Protein 1VK9 (pdb70)

Sequence (142 aa):
GSDKIHHHHHHVEKNLLRSALKIFEKKDLSLLAYSGRSIFESKDSGLKPVVELFKRFDNLEGSLVIDKVGKAAASFLLKKPDHIHAKVISKPALKLNEYGQSFSYDEKIPFVLGKDGKSCPFEKLVLEDDPEEIIRIVLSKF

InterPro domains:
  IPR015067 Protein of unknown function DUF1893, TM1506-like [PF08973] (9-133)
  IPR016193 Cytidine deaminase-like [SSF53927] (2-135)
  IPR037081 Hypothetical protein TM1506 [G3DSA:3.40.140.30] (1-139)

Organism: Thermotoga maritima (strain ATCC 43589 / DSM 3109 / JCM 10099 / NBRC 100826 / MSB8) (NCBI:txid243274)

Foldseek 3Di:
DDPVDDDDQADDDPVQVVVVVVVCVVVVWAKWKGQPHTDATHRDDDCPRLVVVLVPDQAADSIEMEHCEALLSLLSNLNAHSEYEHQEYEPNSVVLVVSSHHYYYNYYHPGDAPPVNPHPPLNVVVVPHHSVVSPVVVVVVD

Nearest PDB structures (foldseek):
  1vk9-assembly1_A  TM=1.005E+00  e=3.825E-27  Thermotoga maritima
  6wn8-assembly1_D  TM=4.631E-01  e=2.884E-01  Klebsiella pneumoniae subsp. pneumoniae
  1i5e-assembly1_B  TM=5.753E-01  e=6.080E-01  [Bacillus] caldolyticus
  1wd5-assembly1_A  TM=4.018E-01  e=1.867E-01  Thermus thermophilus

B-factor: mean 35.52, std 10.71, range [10.96, 105.87]

CATH classification: 3.40.140.30

Structure (mmCIF, N/CA/C/O backbone):
data_1VK9
#
_entry.id   1VK9
#
_cell.length_a   132.891
_cell.length_b   132.891
_cell.length_c   66.379
_cell.angle_alpha   90.00
_cell.angle_beta   90.00
_cell.angle_gamma   120.00
#
_symmetry.space_group_name_H-M   'P 62 2 2'
#
loop_
_entity.id
_entity.type
_entity.pdbx_description
1 polymer 'conserved hypothetical protein TM1506'
2 non-polymer 'ZINC ION'
3 non-polymer 'UNKNOWN LIGAND'
4 water water
#
loop_
_atom_site.group_PDB
_atom_site.id
_atom_site.type_symbol
_atom_site.label_atom_id
_atom_site.label_alt_id
_atom_site.label_comp_id
_atom_site.label_asym_id
_atom_site.label_entity_id
_atom_site.label_seq_id
_atom_site.pdbx_PDB_ins_code
_atom_site.Cartn_x
_atom_site.Cartn_y
_atom_site.Cartn_z
_atom_site.occupancy
_atom_site.B_iso_or_equiv
_atom_site.auth_seq_id
_atom_site.auth_comp_id
_atom_site.auth_asym_id
_atom_site.auth_atom_id
_atom_site.pdbx_PDB_model_num
ATOM 1 N N . GLY A 1 2 ? 42.052 60.487 32.373 1.00 23.38 -10 GLY A N 1
ATOM 2 C CA . GLY A 1 2 ? 41.225 59.408 31.750 1.00 23.97 -10 GLY A CA 1
ATOM 3 C C . GLY A 1 2 ? 41.481 59.281 30.262 1.00 22.13 -10 GLY A C 1
ATOM 4 O O . GLY A 1 2 ? 41.547 60.296 29.598 1.00 23.12 -10 GLY A O 1
ATOM 5 N N . SER A 1 3 ? 41.614 58.058 29.739 1.00 20.58 -9 SER A N 1
ATOM 6 C CA . SER A 1 3 ? 41.762 57.820 28.296 1.00 19.24 -9 SER A CA 1
ATOM 7 C C . SER A 1 3 ? 40.469 58.014 27.510 1.00 22.56 -9 SER A C 1
ATOM 8 O O . SER A 1 3 ? 39.424 57.472 27.874 1.00 27.34 -9 SER A O 1
ATOM 11 N N . ASP A 1 4 ? 40.527 58.782 26.426 1.00 23.14 -8 ASP A N 1
ATOM 12 C CA . ASP A 1 4 ? 39.368 58.939 25.549 1.00 21.81 -8 ASP A CA 1
ATOM 13 C C . ASP A 1 4 ? 39.165 57.660 24.725 1.00 24.47 -8 ASP A C 1
ATOM 14 O O . ASP A 1 4 ? 38.195 57.546 23.980 1.00 31.68 -8 ASP A O 1
ATOM 19 N N . LYS A 1 5 ? 40.071 56.698 24.845 1.00 22.29 -7 LYS A N 1
ATOM 20 C CA . LYS A 1 5 ? 39.905 55.430 24.162 1.00 20.05 -7 LYS A CA 1
ATOM 21 C C . LYS A 1 5 ? 39.186 54.419 25.063 1.00 23.86 -7 LYS A C 1
ATOM 22 O O . LYS A 1 5 ? 38.771 53.370 24.597 1.00 30.52 -7 LYS A O 1
ATOM 28 N N . ILE A 1 6 ? 39.013 54.723 26.346 1.00 22.46 -6 ILE A N 1
ATOM 29 C CA . ILE A 1 6 ? 38.411 53.777 27.283 1.00 19.74 -6 ILE A CA 1
ATOM 30 C C . ILE A 1 6 ? 37.003 54.235 27.711 1.00 23.35 -6 ILE A C 1
ATOM 31 O O . ILE A 1 6 ? 36.838 55.254 28.367 1.00 23.85 -6 ILE A O 1
ATOM 36 N N . HIS A 1 7 ? 35.986 53.498 27.297 1.00 27.54 -5 HIS A N 1
ATOM 37 C CA . HIS A 1 7 ? 34.603 53.821 27.613 1.00 31.44 -5 HIS A CA 1
ATOM 38 C C . HIS A 1 7 ? 34.003 52.719 28.477 1.00 31.27 -5 HIS A C 1
ATOM 39 O O . HIS A 1 7 ? 33.938 51.585 28.040 1.00 34.73 -5 HIS A O 1
ATOM 46 N N . HIS A 1 8 ? 33.545 53.029 29.689 1.00 30.56 -4 HIS A N 1
ATOM 47 C CA . HIS A 1 8 ? 32.721 52.077 30.468 1.00 27.30 -4 HIS A CA 1
ATOM 48 C C . HIS A 1 8 ? 31.287 51.955 29.916 1.00 26.83 -4 HIS A C 1
ATOM 49 O O . HIS A 1 8 ? 30.729 52.915 29.456 1.00 27.80 -4 HIS A O 1
ATOM 56 N N . HIS A 1 9 ? 30.708 50.762 29.939 1.00 28.07 -3 HIS A N 1
ATOM 57 C CA . HIS A 1 9 ? 29.327 50.550 29.531 1.00 25.94 -3 HIS A CA 1
ATOM 58 C C . HIS A 1 9 ? 28.580 49.955 30.699 1.00 27.27 -3 HIS A C 1
ATOM 59 O O . HIS A 1 9 ? 28.765 48.810 31.027 1.00 28.11 -3 HIS A O 1
ATOM 66 N N . HIS A 1 10 ? 27.763 50.751 31.358 1.00 31.11 -2 HIS A N 1
ATOM 67 C CA . HIS A 1 10 ? 26.931 50.282 32.464 1.00 31.82 -2 HIS A CA 1
ATOM 68 C C . HIS A 1 10 ? 25.490 50.452 31.981 1.00 33.57 -2 HIS A C 1
ATOM 69 O O . HIS A 1 10 ? 25.007 51.565 31.920 1.00 36.03 -2 HIS A O 1
ATOM 76 N N . HIS A 1 11 ? 24.814 49.390 31.571 1.00 34.40 -1 HIS A N 1
ATOM 77 C CA . HIS A 1 11 ? 23.504 49.585 30.944 1.00 33.89 -1 HIS A CA 1
ATOM 78 C C . HIS A 1 11 ? 22.362 48.888 31.662 1.00 36.98 -1 HIS A C 1
ATOM 79 O O . HIS A 1 11 ? 21.205 49.138 31.360 1.00 40.45 -1 HIS A O 1
ATOM 86 N N . HIS A 1 12 ? 22.686 48.000 32.590 1.00 40.82 0 HIS A N 1
ATOM 87 C CA . HIS A 1 12 ? 21.683 47.314 33.384 1.00 44.25 0 HIS A CA 1
ATOM 88 C C . HIS A 1 12 ? 21.899 47.511 34.899 1.00 44.53 0 HIS A C 1
ATOM 89 O O . HIS A 1 12 ? 23.004 47.743 35.345 1.00 48.62 0 HIS A O 1
ATOM 96 N N . VAL A 1 13 ? 20.827 47.498 35.680 1.00 45.59 1 VAL A N 1
ATOM 97 C CA . VAL A 1 13 ? 20.934 47.522 37.147 1.00 43.48 1 VAL A CA 1
ATOM 98 C C . VAL A 1 13 ? 20.536 46.159 37.736 1.00 42.82 1 VAL A C 1
ATOM 99 O O . VAL A 1 13 ? 19.632 45.504 37.220 1.00 39.96 1 VAL A O 1
ATOM 103 N N . GLU A 1 14 ? 21.220 45.724 38.792 1.00 45.15 2 GLU A N 1
ATOM 104 C CA . GLU A 1 14 ? 20.815 44.493 39.462 1.00 48.91 2 GLU A CA 1
ATOM 105 C C . GLU A 1 14 ? 19.486 44.729 40.228 1.00 49.09 2 GLU A C 1
ATOM 106 O O . GLU A 1 14 ? 19.342 45.704 40.986 1.00 47.53 2 GLU A O 1
ATOM 109 N N . LYS A 1 15 ? 18.512 43.850 39.982 1.00 49.39 3 LYS A N 1
ATOM 110 C CA . LYS A 1 15 ? 17.135 44.044 40.434 1.00 48.63 3 LYS A CA 1
ATOM 111 C C . LYS A 1 15 ? 16.974 44.058 41.962 1.00 47.17 3 LYS A C 1
ATOM 112 O O . LYS A 1 15 ? 16.002 44.598 42.484 1.00 45.75 3 LYS A O 1
ATOM 115 N N . ASN A 1 16 ? 17.934 43.494 42.681 1.00 47.34 4 ASN A N 1
ATOM 116 C CA . ASN A 1 16 ? 17.824 43.453 44.135 1.00 49.25 4 ASN A CA 1
ATOM 117 C C . ASN A 1 16 ? 18.434 44.674 44.822 1.00 46.77 4 ASN A C 1
ATOM 118 O O . ASN A 1 16 ? 18.181 44.909 46.009 1.00 47.84 4 ASN A O 1
ATOM 123 N N . LEU A 1 17 ? 19.228 45.444 44.078 1.00 43.24 5 LEU A N 1
ATOM 124 C 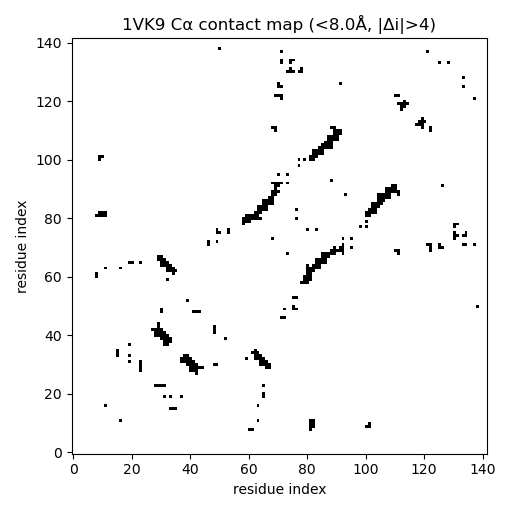CA . LEU A 1 17 ? 19.802 46.688 44.588 1.00 41.75 5 LEU A CA 1
ATOM 125 C C . LEU A 1 17 ? 18.739 47.770 44.510 1.00 41.33 5 LEU A C 1
ATOM 126 O O . LEU A 1 17 ? 18.568 48.575 45.433 1.00 41.36 5 LEU A O 1
ATOM 131 N N . LEU A 1 18 ? 18.017 47.781 43.394 1.00 40.02 6 LEU A N 1
ATOM 132 C CA . LEU A 1 18 ? 16.873 48.659 43.246 1.00 37.38 6 LEU A CA 1
ATOM 133 C C . LEU A 1 18 ? 15.898 48.331 44.352 1.00 36.17 6 LEU A C 1
ATOM 134 O 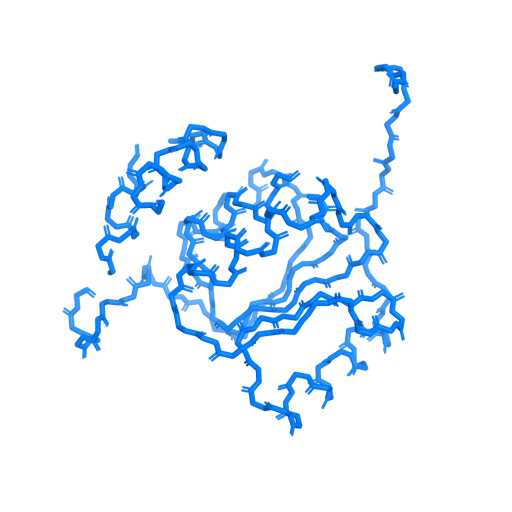O . LEU A 1 18 ? 15.466 49.221 45.062 1.00 35.63 6 LEU A O 1
ATOM 139 N N . ARG A 1 19 ? 15.584 47.047 44.508 1.00 37.12 7 ARG A N 1
ATOM 140 C CA . ARG A 1 19 ? 14.708 46.575 45.582 1.00 38.46 7 ARG A CA 1
ATOM 141 C C . ARG A 1 19 ? 15.142 47.122 46.944 1.00 37.33 7 ARG A C 1
ATOM 142 O O . ARG A 1 19 ? 14.320 47.630 47.689 1.00 38.79 7 ARG A O 1
ATOM 147 N N . SER A 1 20 ? 16.433 47.030 47.246 1.00 35.29 8 SER A N 1
ATOM 148 C CA . SER A 1 20 ? 16.988 47.505 48.510 1.00 34.07 8 SER A CA 1
ATOM 149 C C . SER A 1 20 ? 16.928 49.015 48.667 1.00 32.93 8 SER A C 1
ATOM 150 O O . SER A 1 20 ? 16.653 49.521 49.747 1.00 33.20 8 SER A O 1
ATOM 153 N N . ALA A 1 21 ? 17.219 49.735 47.594 1.00 33.09 9 ALA A N 1
ATOM 154 C CA . ALA A 1 21 ? 17.245 51.190 47.646 1.00 32.76 9 ALA A CA 1
ATOM 155 C C . ALA A 1 21 ? 15.843 51.732 47.848 1.00 33.84 9 ALA A C 1
ATOM 156 O O . ALA A 1 21 ? 15.667 52.744 48.519 1.00 35.42 9 ALA A O 1
ATOM 158 N N . LEU A 1 22 ? 14.855 51.046 47.272 1.00 34.39 10 LEU A N 1
ATOM 159 C CA . LEU A 1 22 ? 13.461 51.470 47.341 1.00 34.31 10 LEU A CA 1
ATOM 160 C C . LEU A 1 22 ? 12.970 51.340 48.778 1.00 35.86 10 LEU A C 1
ATOM 161 O O . LEU A 1 22 ? 12.313 52.242 49.294 1.00 36.52 10 LEU A O 1
ATOM 166 N N . LYS A 1 23 ? 13.307 50.220 49.421 1.00 37.10 11 LYS A N 1
ATOM 167 C CA . LYS A 1 23 ? 13.023 49.997 50.846 1.00 37.67 11 LYS A CA 1
ATOM 168 C C . LYS A 1 23 ? 13.554 51.136 51.730 1.00 36.62 11 LYS A C 1
ATOM 169 O O . LYS A 1 23 ? 12.886 51.523 52.682 1.00 38.12 11 LYS A O 1
ATOM 175 N N . ILE A 1 24 ? 14.735 51.672 51.400 1.00 35.29 12 ILE A N 1
ATOM 176 C CA . ILE A 1 24 ? 15.337 52.804 52.122 1.00 33.60 12 ILE A CA 1
ATOM 177 C C . ILE A 1 24 ? 14.629 54.133 51.791 1.00 34.04 12 ILE A C 1
ATOM 178 O O . ILE A 1 24 ? 14.226 54.872 52.696 1.00 32.98 12 ILE A O 1
ATOM 183 N N . PHE A 1 25 ? 14.480 54.424 50.499 1.00 34.59 13 PHE A N 1
ATOM 184 C CA . PHE A 1 25 ? 13.733 55.584 50.017 1.00 34.96 13 PHE A CA 1
ATOM 185 C C . PHE A 1 25 ? 12.337 55.691 50.647 1.00 37.64 13 PHE A C 1
ATOM 186 O O . PHE A 1 25 ? 11.911 56.778 51.065 1.00 36.86 13 PHE A O 1
ATOM 194 N N . GLU A 1 26 ? 11.630 54.559 50.706 1.00 40.28 14 GLU A N 1
ATOM 195 C CA . GLU A 1 26 ? 10.260 54.527 51.204 1.00 42.34 14 GLU A CA 1
ATOM 196 C C . GLU A 1 26 ? 10.243 54.704 52.734 1.00 41.38 14 GLU A C 1
ATOM 197 O O . GLU A 1 26 ? 9.528 55.564 53.240 1.00 40.92 14 GLU A O 1
ATOM 203 N N . LYS A 1 27 ? 11.068 53.937 53.450 1.00 40.16 15 LYS A N 1
ATOM 204 C CA . LYS A 1 27 ? 11.154 54.004 54.914 1.00 39.81 15 LYS A CA 1
ATOM 205 C C . LYS A 1 27 ? 11.575 55.370 55.491 1.00 38.98 15 LYS A C 1
ATOM 206 O O . LYS A 1 27 ? 11.306 55.649 56.651 1.00 39.32 15 LYS A O 1
ATOM 212 N N . LYS A 1 28 ? 12.216 56.221 54.694 1.00 39.42 16 LYS A N 1
ATOM 213 C CA . LYS A 1 28 ? 12.787 57.480 55.201 1.00 39.40 16 LYS A CA 1
ATOM 214 C C . LYS A 1 28 ? 12.168 58.753 54.595 1.00 39.64 16 LYS A C 1
ATOM 215 O O . LYS A 1 28 ? 12.733 59.844 54.748 1.00 39.32 16 LYS A O 1
ATOM 221 N N . ASP A 1 29 ? 11.018 58.608 53.926 1.00 39.99 17 ASP A N 1
ATOM 222 C CA . ASP A 1 29 ? 10.392 59.678 53.127 1.00 41.44 17 ASP A CA 1
ATOM 223 C C . ASP A 1 29 ? 11.426 60.585 52.419 1.00 40.77 17 ASP A C 1
ATOM 224 O O . ASP A 1 29 ? 11.458 61.796 52.635 1.00 42.29 17 ASP A O 1
ATOM 229 N N . LEU A 1 30 ? 12.279 59.986 51.589 1.00 39.37 18 LEU A N 1
ATOM 230 C CA . LEU A 1 30 ? 13.343 60.722 50.883 1.00 36.68 18 LEU A CA 1
ATOM 231 C C . LEU A 1 30 ? 12.820 61.372 49.619 1.00 36.14 18 LEU A C 1
ATOM 232 O O . LEU A 1 30 ? 11.788 60.965 49.090 1.00 38.26 18 LEU A O 1
ATOM 237 N N . SER A 1 31 ? 13.515 62.384 49.123 1.00 35.17 19 SER A N 1
ATOM 238 C CA . SER A 1 31 ? 13.131 62.950 47.832 1.00 36.30 19 SER A CA 1
ATOM 239 C C . SER A 1 31 ? 14.156 62.657 46.717 1.00 36.93 19 SER A C 1
ATOM 240 O O . SER A 1 31 ? 13.847 62.805 45.520 1.00 37.88 19 SER A O 1
ATOM 243 N N . LEU A 1 32 ? 15.361 62.251 47.142 1.00 35.34 20 LEU A N 1
ATOM 244 C CA . LEU A 1 32 ? 16.477 61.853 46.283 1.00 33.78 20 LEU A CA 1
ATOM 245 C C . LEU A 1 32 ? 17.394 60.879 47.024 1.00 32.67 20 LEU A C 1
ATOM 246 O O . LEU A 1 32 ? 17.656 61.032 48.213 1.00 34.78 20 LEU A O 1
ATOM 251 N N . LEU A 1 33 ? 17.877 59.870 46.318 1.00 31.38 21 LEU A N 1
ATOM 252 C CA . LEU A 1 33 ? 18.796 58.902 46.895 1.00 29.33 21 LEU A CA 1
ATOM 253 C C . LEU A 1 33 ? 19.762 58.422 45.817 1.00 31.81 21 LEU A C 1
ATOM 254 O O . LEU A 1 33 ? 19.329 58.145 44.679 1.00 32.76 21 LEU A O 1
ATOM 259 N N . ALA A 1 34 ? 21.057 58.352 46.148 1.00 30.48 22 ALA A N 1
ATOM 260 C CA . ALA A 1 34 ? 21.998 57.605 45.311 1.00 31.00 22 ALA A CA 1
ATOM 261 C C . ALA A 1 34 ? 22.505 56.398 46.096 1.00 32.21 22 ALA A C 1
ATOM 262 O O . ALA A 1 34 ? 22.873 56.520 47.273 1.00 33.50 22 ALA A O 1
ATOM 264 N N . TYR A 1 35 ? 22.488 55.233 45.448 1.00 32.51 23 TYR A N 1
ATOM 265 C CA . TYR A 1 35 ? 22.725 53.952 46.120 1.00 33.18 23 TYR A CA 1
ATOM 266 C C . TYR A 1 35 ? 23.695 53.026 45.356 1.00 35.85 23 TYR A C 1
ATOM 267 O O . TYR A 1 35 ? 23.575 52.842 44.135 1.00 36.96 23 TYR A O 1
ATOM 276 N N . SER A 1 36 ? 24.654 52.443 46.076 1.00 36.88 24 SER A N 1
ATOM 277 C CA . SER A 1 36 ? 25.657 51.586 45.437 1.00 39.57 24 SER A CA 1
ATOM 278 C C . SER A 1 36 ? 25.731 50.190 46.052 1.00 40.25 24 SER A C 1
ATOM 279 O O . SER A 1 36 ? 26.539 49.366 45.660 1.00 42.49 24 SER A O 1
ATOM 282 N N . GLY A 1 37 ? 24.859 49.917 47.000 1.00 40.79 25 GLY A N 1
ATOM 283 C CA . GLY A 1 37 ? 24.975 48.723 47.802 1.00 40.69 25 GLY A CA 1
ATOM 284 C C . GLY A 1 37 ? 24.849 49.248 49.206 1.00 40.07 25 GLY A C 1
ATOM 285 O O . GLY A 1 37 ? 24.279 48.597 50.078 1.00 40.28 25 GLY A O 1
ATOM 286 N N . ARG A 1 38 ? 25.413 50.436 49.404 1.00 38.47 26 ARG A N 1
ATOM 287 C CA . ARG A 1 38 ? 25.081 51.268 50.540 1.00 36.95 26 ARG A CA 1
ATOM 288 C C . ARG A 1 38 ? 24.574 52.616 50.033 1.00 35.16 26 ARG A C 1
ATOM 289 O O . ARG A 1 38 ? 24.747 52.958 48.860 1.00 34.47 26 ARG A O 1
ATOM 297 N N . SER A 1 39 ? 23.922 53.366 50.913 1.00 34.18 27 SER A N 1
ATOM 298 C CA . SER A 1 39 ? 23.403 54.693 50.582 1.00 32.78 27 SER A CA 1
ATOM 299 C C . SER A 1 39 ? 24.542 55.734 50.527 1.00 32.49 27 SER A C 1
ATOM 300 O O . SER A 1 39 ? 25.280 55.880 51.496 1.00 32.94 27 SER A O 1
ATOM 303 N N . ILE A 1 40 ? 24.702 56.448 49.409 1.00 30.59 28 ILE A N 1
ATOM 304 C CA . ILE A 1 40 ? 25.814 57.416 49.320 1.00 28.62 28 ILE A CA 1
ATOM 305 C C . ILE A 1 40 ? 25.441 58.904 49.325 1.00 28.60 28 ILE A C 1
ATOM 306 O O . ILE A 1 40 ? 26.298 59.767 49.591 1.00 26.58 28 ILE A O 1
ATOM 311 N N . PHE A 1 41 ? 24.169 59.180 49.037 1.00 28.96 29 PHE A N 1
ATOM 312 C CA . PHE A 1 41 ? 23.584 60.515 49.123 1.00 29.63 29 PHE A CA 1
ATOM 313 C C . PHE A 1 41 ? 22.098 60.367 49.448 1.00 30.99 29 PHE A C 1
ATOM 314 O O . PHE A 1 41 ? 21.386 59.593 48.812 1.00 33.21 29 PHE A O 1
ATOM 322 N N . GLU A 1 42 ? 21.636 61.126 50.431 1.00 31.49 30 GLU A N 1
ATOM 323 C CA . GLU A 1 42 ? 20.243 61.116 50.869 1.00 30.72 30 GLU A CA 1
ATOM 324 C C . GLU A 1 42 ? 19.805 62.570 51.013 1.00 31.28 30 GLU A C 1
ATOM 325 O O . GLU A 1 42 ? 20.529 63.377 51.629 1.00 30.93 30 GLU A O 1
ATOM 331 N N . SER A 1 43 ? 18.644 62.917 50.450 1.00 30.58 31 SER A N 1
ATOM 332 C CA . SER A 1 43 ? 18.040 64.227 50.733 1.00 31.78 31 SER A CA 1
ATOM 333 C C . SER A 1 43 ? 16.549 64.147 50.783 1.00 32.55 31 SER A C 1
ATOM 334 O O . SER A 1 43 ? 15.958 63.259 50.164 1.00 31.86 31 SER A O 1
ATOM 337 N N . LYS A 1 44 ? 15.947 65.080 51.526 1.00 34.54 32 LYS A N 1
ATOM 338 C CA . LYS A 1 44 ? 14.492 65.238 51.520 1.00 34.96 32 LYS A CA 1
ATOM 339 C C . LYS A 1 44 ? 13.966 66.655 51.220 1.00 35.29 32 LYS A C 1
ATOM 340 O O . LYS A 1 44 ? 12.780 66.878 51.346 1.00 36.40 32 LYS A O 1
ATOM 346 N N . ASP A 1 45 ? 14.827 67.590 50.802 1.00 37.65 33 ASP A N 1
ATOM 347 C CA . ASP A 1 45 ? 14.382 68.928 50.355 1.00 41.70 33 ASP A CA 1
ATOM 348 C C . ASP A 1 45 ? 13.515 68.873 49.075 1.00 43.58 33 ASP A C 1
ATOM 349 O O . ASP A 1 45 ? 13.361 67.824 48.440 1.00 42.68 33 ASP A O 1
ATOM 354 N N . SER A 1 46 ? 12.972 70.026 48.690 1.00 46.51 34 SER A N 1
ATOM 355 C CA . SER A 1 46 ? 12.112 70.128 47.513 1.00 47.28 34 SER A CA 1
ATOM 356 C C . SER A 1 46 ? 12.808 70.792 46.322 1.00 46.79 34 SER A C 1
ATOM 357 O O . SER A 1 46 ? 13.797 71.505 46.483 1.00 46.76 34 SER A O 1
ATOM 360 N N . GLY A 1 47 ? 12.289 70.528 45.125 1.00 47.89 35 GLY A N 1
ATOM 361 C CA . GLY A 1 47 ? 12.781 71.133 43.894 1.00 47.37 35 GLY A CA 1
ATOM 362 C C . GLY A 1 47 ? 14.126 70.607 43.471 1.00 44.94 35 GLY A C 1
ATOM 363 O O . GLY A 1 47 ? 14.450 69.453 43.730 1.00 45.26 35 GLY A O 1
ATOM 364 N N . LEU A 1 48 ? 14.915 71.454 42.830 1.00 43.06 36 LEU A N 1
ATOM 365 C CA . LEU A 1 48 ? 16.231 71.025 42.354 1.00 41.91 36 LEU A CA 1
ATOM 366 C C . LEU A 1 48 ? 17.413 71.128 43.332 1.00 42.18 36 LEU A C 1
ATOM 367 O O . LEU A 1 48 ? 18.469 70.574 43.041 1.00 42.86 36 LEU A O 1
ATOM 372 N N . LYS A 1 49 ? 17.247 71.820 44.471 1.00 42.07 37 LYS A N 1
ATOM 373 C CA . LYS A 1 49 ? 18.342 72.008 45.436 1.00 40.14 37 LYS A CA 1
ATOM 374 C C . LYS A 1 49 ? 19.158 70.713 45.686 1.00 39.35 37 LYS A C 1
ATOM 375 O O . LYS A 1 49 ? 20.388 70.747 45.593 1.00 38.17 37 LYS A O 1
ATOM 378 N N . PRO A 1 50 ? 18.495 69.585 45.994 1.00 38.03 38 PRO A N 1
ATOM 379 C CA . PRO A 1 50 ? 19.190 68.296 46.183 1.00 36.26 38 PRO A CA 1
ATOM 380 C C . PRO A 1 50 ? 19.944 67.741 44.964 1.00 33.82 38 PRO A C 1
ATOM 381 O O . PRO A 1 50 ? 21.072 67.290 45.102 1.00 31.44 38 PRO A O 1
ATOM 385 N N . VAL A 1 51 ? 19.317 67.752 43.793 1.00 34.39 39 VAL A N 1
ATOM 386 C CA . VAL A 1 51 ? 19.974 67.303 42.568 1.00 32.65 39 VAL A CA 1
ATOM 387 C C . VAL A 1 51 ? 21.258 68.096 42.336 1.00 33.07 39 VAL A C 1
ATOM 388 O O . VAL A 1 51 ? 22.306 67.521 42.010 1.00 35.08 39 VAL A O 1
ATOM 392 N N . VAL A 1 52 ? 21.184 69.409 42.533 1.00 31.17 40 VAL A N 1
ATOM 393 C CA . VAL A 1 52 ? 22.365 70.252 42.480 1.00 30.14 40 VAL A CA 1
ATOM 394 C C . VAL A 1 52 ? 23.362 69.874 43.595 1.00 31.72 40 VAL A C 1
ATOM 395 O O . VAL A 1 52 ? 24.536 69.706 43.305 1.00 33.18 40 VAL A O 1
ATOM 399 N N . GLU A 1 53 ? 22.905 69.723 44.847 1.00 32.46 41 GLU A N 1
ATOM 400 C CA . GLU A 1 53 ? 23.778 69.285 45.937 1.00 32.11 41 GLU A CA 1
ATOM 401 C C . GLU A 1 53 ? 24.470 68.000 45.442 1.00 29.98 41 GLU A C 1
ATOM 402 O O . GLU A 1 53 ? 25.703 67.932 45.411 1.00 31.34 41 GLU A O 1
ATOM 408 N N . LEU A 1 54 ? 23.694 67.015 44.991 1.00 26.46 42 LEU A N 1
ATOM 409 C CA . LEU A 1 54 ? 24.251 65.761 44.486 1.00 27.11 42 LEU A CA 1
ATOM 410 C C . LEU A 1 54 ? 25.292 65.969 43.365 1.00 29.03 42 LEU A C 1
ATOM 411 O O . LEU A 1 54 ? 26.376 65.391 43.394 1.00 30.26 42 LEU A O 1
ATOM 416 N N . PHE A 1 55 ? 24.957 66.800 42.383 1.00 28.87 43 PHE A N 1
ATOM 417 C CA . PHE A 1 55 ? 25.873 67.154 41.307 1.00 28.36 43 PHE A CA 1
ATOM 418 C C . PHE A 1 55 ? 27.188 67.751 41.810 1.00 30.55 43 PHE A C 1
ATOM 419 O O . PHE A 1 55 ? 28.252 67.456 41.291 1.00 32.11 43 PHE A O 1
ATOM 427 N N . LYS A 1 56 ? 27.106 68.607 42.819 1.00 32.04 44 LYS A N 1
ATOM 428 C CA . LYS A 1 56 ? 28.270 69.289 43.348 1.00 30.20 44 LYS A CA 1
ATOM 429 C C . LYS A 1 56 ? 29.152 68.302 44.105 1.00 29.62 44 LYS A C 1
ATOM 430 O O . LYS A 1 56 ? 30.331 68.571 44.298 1.00 28.71 44 LYS A O 1
ATOM 436 N N . ARG A 1 57 ? 28.584 67.167 44.528 1.00 29.48 45 ARG A N 1
ATOM 437 C CA . ARG A 1 57 ? 29.278 66.225 45.416 1.00 28.73 45 ARG A CA 1
ATOM 438 C C . ARG A 1 57 ? 30.089 65.125 44.732 1.00 29.53 45 ARG A C 1
ATOM 439 O O . ARG A 1 57 ? 31.091 64.714 45.302 1.00 29.59 45 ARG A O 1
ATOM 447 N N . PHE A 1 58 ? 29.655 64.630 43.558 1.00 29.18 46 PHE A N 1
ATOM 448 C CA . PHE A 1 58 ? 30.310 63.504 42.871 1.00 29.44 46 PHE A CA 1
ATOM 449 C C . PHE A 1 58 ? 30.502 63.791 41.398 1.00 32.60 46 PHE A C 1
ATOM 450 O O . PHE A 1 58 ? 29.576 64.266 40.716 1.00 36.87 46 PHE A O 1
ATOM 458 N N . ASP A 1 59 ? 31.663 63.414 40.871 1.00 32.50 47 ASP A N 1
ATOM 459 C CA . ASP A 1 59 ? 31.908 63.627 39.460 1.00 30.44 47 ASP A CA 1
ATOM 460 C C . ASP A 1 59 ? 30.998 62.742 38.603 1.00 32.83 47 ASP A C 1
ATOM 461 O O . ASP A 1 59 ? 30.484 63.169 37.541 1.00 36.62 47 ASP A O 1
ATOM 466 N N . ASN A 1 60 ? 30.803 61.506 39.060 1.00 31.41 48 ASN A N 1
ATOM 467 C CA . ASN A 1 60 ? 29.909 60.563 38.374 1.00 28.64 48 ASN A CA 1
ATOM 468 C C . ASN A 1 60 ? 29.361 59.515 39.343 1.00 28.81 48 ASN A C 1
ATOM 469 O O . ASN A 1 60 ? 29.833 59.388 40.475 1.00 28.95 48 ASN A O 1
ATOM 474 N N . LEU A 1 61 ? 28.378 58.758 38.875 1.00 28.30 49 LEU A N 1
ATOM 475 C CA . LEU A 1 61 ? 27.676 57.804 39.699 1.00 25.76 49 LEU A CA 1
ATOM 476 C C . LEU A 1 61 ? 27.642 56.440 39.041 1.00 26.00 49 LEU A C 1
ATOM 477 O O . LEU A 1 61 ? 26.657 55.714 39.191 1.00 29.08 49 LEU A O 1
ATOM 482 N N . GLU A 1 62 ? 28.697 56.083 38.310 1.00 25.38 50 GLU A N 1
ATOM 483 C CA . GLU A 1 62 ? 28.816 54.724 37.759 1.00 28.67 50 GLU A CA 1
ATOM 484 C C . GLU A 1 62 ? 28.882 53.661 38.858 1.00 31.68 50 GLU A C 1
ATOM 485 O O . GLU A 1 62 ? 29.599 53.829 39.851 1.00 30.27 50 GLU A O 1
ATOM 491 N N . GLY A 1 63 ? 28.134 52.568 38.685 1.00 32.39 51 GLY A N 1
ATOM 492 C CA . GLY A 1 63 ? 28.055 51.555 39.721 1.00 32.56 51 GLY A CA 1
ATOM 493 C C . GLY A 1 63 ? 26.947 51.874 40.705 1.00 32.92 51 GLY A C 1
ATOM 494 O O . GLY A 1 63 ? 26.696 51.123 41.639 1.00 33.53 51 GLY A O 1
ATOM 495 N N . SER A 1 64 ? 26.275 52.997 40.499 1.00 32.62 52 SER A N 1
ATOM 496 C CA . SER A 1 64 ? 25.259 53.413 41.438 1.00 33.46 52 SER A CA 1
ATOM 497 C C . SER A 1 64 ? 23.934 53.575 40.749 1.00 32.84 52 SER A C 1
ATOM 498 O O . SER A 1 64 ? 23.876 53.688 39.525 1.00 33.40 52 SER A O 1
ATOM 501 N N . LEU A 1 65 ? 22.862 53.568 41.532 1.00 31.03 53 LEU A N 1
ATOM 502 C CA . LEU A 1 65 ? 21.557 53.935 41.006 1.00 29.51 53 LEU A CA 1
ATOM 503 C C . LEU A 1 65 ? 21.029 55.155 41.740 1.00 30.14 53 LEU A C 1
ATOM 504 O O . LEU A 1 65 ? 21.389 55.389 42.905 1.00 30.19 53 LEU A O 1
ATOM 509 N N . VAL A 1 66 ? 20.191 55.930 41.050 1.00 29.26 54 VAL A N 1
ATOM 510 C CA . VAL A 1 66 ? 19.545 57.097 41.642 1.00 28.01 54 VAL A CA 1
ATOM 511 C C . VAL A 1 66 ? 18.040 56.911 41.676 1.00 30.14 54 VAL A C 1
ATOM 512 O O . VAL A 1 66 ? 17.449 56.519 40.682 1.00 32.67 54 VAL A O 1
ATOM 516 N N . ILE A 1 67 ? 17.428 57.190 42.824 1.00 32.26 55 ILE A N 1
ATOM 517 C CA . ILE A 1 67 ? 15.970 57.292 42.926 1.00 31.01 55 ILE A CA 1
ATOM 518 C C . ILE A 1 67 ? 15.553 58.742 43.140 1.00 32.26 55 ILE A C 1
ATOM 519 O O . ILE A 1 67 ? 16.125 59.453 43.954 1.00 33.58 55 ILE A O 1
ATOM 524 N N . ASP A 1 68 ? 14.546 59.176 42.410 1.00 33.82 56 ASP A N 1
ATOM 525 C CA . ASP A 1 68 ? 14.098 60.550 42.484 1.00 35.38 56 ASP A CA 1
ATOM 526 C C . ASP A 1 68 ? 12.564 60.607 42.453 1.00 36.53 56 ASP A C 1
ATOM 527 O O . ASP A 1 68 ? 11.920 59.858 41.724 1.00 37.54 56 ASP A O 1
ATOM 532 N N . LYS A 1 69 ? 11.993 61.490 43.267 1.00 38.05 57 LYS A N 1
ATOM 533 C CA . LYS A 1 69 ? 10.541 61.632 43.438 1.00 37.02 57 LYS A CA 1
ATOM 534 C C . LYS A 1 69 ? 9.903 62.205 42.146 1.00 37.83 57 LYS A C 1
ATOM 535 O O . LYS A 1 69 ? 8.835 61.768 41.701 1.00 39.86 57 LYS A O 1
ATOM 549 N N . VAL A 1 71 ? 11.087 63.633 38.310 1.00 30.45 59 VAL A N 1
ATOM 550 C CA . VAL A 1 71 ? 12.158 63.850 37.353 1.00 30.0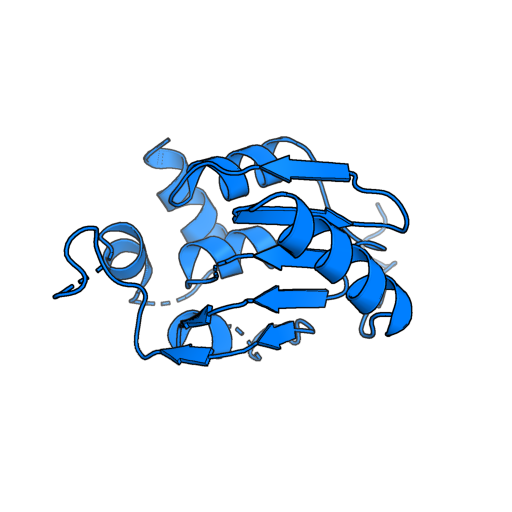8 59 VAL A CA 1
ATOM 551 C C . VAL A 1 71 ? 11.669 64.646 36.146 1.00 31.88 59 VAL A C 1
ATOM 552 O O . VAL A 1 71 ? 10.921 64.133 35.292 1.00 32.99 59 VAL A O 1
ATOM 556 N N . GLY A 1 72 ? 12.075 65.913 36.099 1.00 31.78 60 GLY A N 1
ATOM 557 C CA . GLY A 1 72 ? 11.786 66.763 34.958 1.00 33.66 60 GLY A CA 1
ATOM 558 C C . GLY A 1 72 ? 13.012 66.861 34.073 1.00 34.27 60 GLY A C 1
ATOM 559 O O . GLY A 1 72 ? 14.043 66.252 34.369 1.00 36.00 60 GLY A O 1
ATOM 560 N N . LYS A 1 73 ? 12.916 67.632 32.998 1.00 32.59 61 LYS A N 1
ATOM 561 C CA . LYS A 1 73 ? 14.061 67.843 32.109 1.00 31.86 61 LYS A CA 1
ATOM 562 C C . LYS A 1 73 ? 15.302 68.391 32.836 1.00 32.30 61 LYS A C 1
ATOM 563 O O . LYS A 1 73 ? 16.444 67.967 32.571 1.00 30.02 61 LYS A O 1
ATOM 569 N N . ALA A 1 74 ? 15.075 69.337 33.746 1.00 32.59 62 ALA A N 1
ATOM 570 C CA . ALA A 1 74 ? 16.178 69.908 34.494 1.00 33.65 62 ALA A CA 1
ATOM 571 C C . ALA A 1 74 ? 16.954 68.812 35.243 1.00 36.74 62 ALA A C 1
ATOM 572 O O . ALA A 1 74 ? 18.149 68.674 34.996 1.00 41.25 62 ALA A O 1
ATOM 574 N N . ALA A 1 75 ? 16.283 68.003 36.083 1.00 34.70 63 ALA A N 1
ATOM 575 C CA . ALA A 1 75 ? 16.928 66.899 36.820 1.00 30.62 63 ALA A CA 1
ATOM 576 C C . ALA A 1 75 ? 17.495 65.834 35.896 1.00 31.44 63 ALA A C 1
ATOM 577 O O . ALA A 1 75 ? 18.583 65.297 36.143 1.00 32.46 63 ALA A O 1
ATOM 579 N N . ALA A 1 76 ? 16.762 65.511 34.831 1.00 31.17 64 ALA A N 1
ATOM 580 C CA . ALA A 1 76 ? 17.255 64.537 33.856 1.00 30.02 64 ALA A CA 1
ATOM 581 C C . ALA A 1 76 ? 18.644 64.949 33.337 1.00 31.39 64 ALA A C 1
ATOM 582 O O . ALA A 1 76 ? 19.544 64.119 33.257 1.00 33.30 64 ALA A O 1
ATOM 584 N N . SER A 1 77 ? 18.820 66.234 33.034 1.00 30.78 65 SER A N 1
ATOM 585 C CA . SER A 1 77 ? 20.086 66.740 32.531 1.00 30.50 65 SER A CA 1
ATOM 586 C C . SER A 1 77 ? 21.212 66.521 33.531 1.00 31.57 65 SER A C 1
ATOM 587 O O . SER A 1 77 ? 22.287 66.012 33.179 1.00 32.42 65 SER A O 1
ATOM 590 N N . PHE A 1 78 ? 20.978 66.905 34.781 1.00 31.97 66 PHE A N 1
ATOM 591 C CA . PHE A 1 7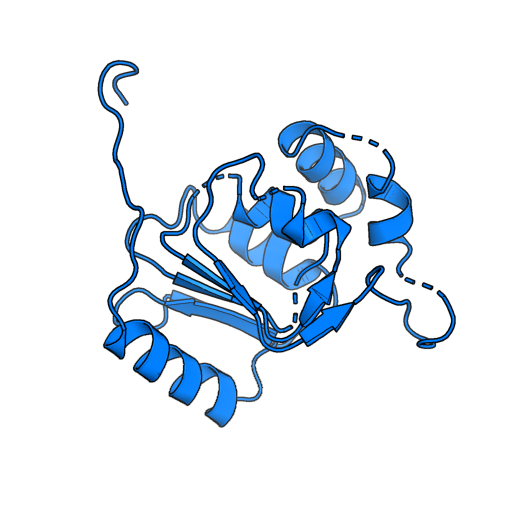8 ? 21.987 66.699 35.814 1.00 30.90 66 PHE A CA 1
ATOM 592 C C . PHE A 1 78 ? 22.314 65.207 35.942 1.00 30.69 66 PHE A C 1
ATOM 593 O O . PHE A 1 78 ? 23.485 64.802 35.868 1.00 30.47 66 PHE A O 1
ATOM 601 N N . LEU A 1 79 ? 21.271 64.397 36.087 1.00 29.15 67 LEU A N 1
ATOM 602 C CA . LEU A 1 79 ? 21.449 62.977 36.263 1.00 28.88 67 LEU A CA 1
ATOM 603 C C . LEU A 1 79 ? 22.154 62.346 35.030 1.00 29.19 67 LEU A C 1
ATOM 604 O O . LEU A 1 79 ? 23.049 61.511 35.200 1.00 29.79 67 LEU A O 1
ATOM 609 N N . LEU A 1 80 ? 21.795 62.772 33.813 1.00 26.10 68 LEU A N 1
ATOM 610 C CA . LEU A 1 80 ? 22.413 62.231 32.596 1.00 26.26 68 LEU A CA 1
ATOM 611 C C . LEU A 1 80 ? 23.914 62.471 32.601 1.00 28.35 68 LEU A C 1
ATOM 612 O O . LEU A 1 80 ? 24.707 61.570 32.271 1.00 30.23 68 LEU A O 1
ATOM 617 N N . LYS A 1 81 ? 24.310 63.677 32.996 1.00 27.27 69 LYS A N 1
ATOM 618 C CA . LYS A 1 81 ? 25.722 64.010 33.024 1.00 28.52 69 LYS A CA 1
ATOM 619 C C . LYS A 1 81 ? 26.479 63.134 34.028 1.00 30.02 69 LYS A C 1
ATOM 620 O O . LYS A 1 81 ? 27.653 62.797 33.809 1.00 29.76 69 LYS A O 1
ATOM 634 N N . LYS A 1 83 ? 25.977 60.068 34.802 1.00 29.12 71 LYS A N 1
ATOM 635 C CA . LYS A 1 83 ? 26.115 58.700 34.333 1.00 29.31 71 LYS A CA 1
ATOM 636 C C . LYS A 1 83 ? 25.827 57.624 35.406 1.00 30.15 71 LYS A C 1
ATOM 637 O O . LYS A 1 83 ? 26.660 56.758 35.696 1.00 31.41 71 LYS A O 1
ATOM 643 N N . PRO A 1 84 ? 24.643 57.661 36.012 1.00 30.68 72 PRO A N 1
ATOM 644 C CA . PRO A 1 84 ? 24.259 56.564 36.908 1.00 29.94 72 PRO A CA 1
ATOM 645 C C . PRO A 1 84 ? 23.882 55.327 36.063 1.00 30.45 72 PRO A C 1
ATOM 646 O O . PRO A 1 84 ? 23.550 55.490 34.888 1.00 31.22 72 PRO A O 1
ATOM 650 N N . ASP A 1 85 ? 23.948 54.130 36.636 1.00 29.67 73 ASP A N 1
ATOM 651 C CA . ASP A 1 85 ? 23.605 52.909 35.926 1.00 30.23 73 ASP A CA 1
ATOM 652 C C . ASP A 1 85 ? 22.092 52.937 35.613 1.00 33.81 73 ASP A C 1
ATOM 653 O O . ASP A 1 85 ? 21.666 52.590 34.494 1.00 40.04 73 ASP A O 1
ATOM 658 N N . HIS A 1 86 ? 21.280 53.376 36.575 1.00 30.30 74 HIS A N 1
ATOM 659 C CA . HIS A 1 86 ? 19.847 53.404 36.389 1.00 30.27 74 HIS A CA 1
ATOM 660 C C . HIS A 1 86 ? 19.246 54.556 37.188 1.00 32.62 74 HIS A C 1
ATOM 661 O O . HIS A 1 86 ? 19.737 54.862 38.283 1.00 35.40 74 HIS A O 1
ATOM 668 N N . ILE A 1 87 ? 18.209 55.202 36.644 1.00 30.05 75 ILE A N 1
ATOM 669 C CA . ILE A 1 87 ? 17.436 56.184 37.393 1.00 27.71 75 ILE A CA 1
ATOM 670 C C . ILE A 1 87 ? 16.018 55.644 37.510 1.00 29.80 75 ILE A C 1
ATOM 671 O O . ILE A 1 87 ? 15.404 55.282 36.501 1.00 30.11 75 ILE A O 1
ATOM 676 N N . HIS A 1 88 ? 15.510 55.557 38.741 1.00 30.21 76 HIS A N 1
ATOM 677 C CA . HIS A 1 88 ? 14.111 55.221 38.975 1.00 29.77 76 HIS A CA 1
ATOM 678 C C . HIS A 1 88 ? 13.405 56.467 39.442 1.00 28.96 76 HIS A C 1
ATOM 679 O O . HIS A 1 88 ? 13.751 57.014 40.472 1.00 28.99 76 HIS A O 1
ATOM 686 N N . ALA A 1 89 ? 12.421 56.902 38.669 1.00 28.88 77 ALA A N 1
ATOM 687 C CA . ALA A 1 89 ? 11.651 58.100 38.954 1.00 29.05 77 ALA A CA 1
ATOM 688 C C . ALA A 1 89 ? 10.263 57.691 39.431 1.00 30.45 77 ALA A C 1
ATOM 689 O O . ALA A 1 89 ? 9.573 56.920 38.753 1.00 31.52 77 ALA A O 1
ATOM 691 N N . LYS A 1 90 ? 9.836 58.191 40.587 1.00 31.07 78 LYS A N 1
ATOM 692 C CA . LYS A 1 90 ? 8.482 57.889 41.041 1.00 33.29 78 LYS A CA 1
ATOM 693 C C . LYS A 1 90 ? 7.480 58.543 40.078 1.00 31.84 78 LYS A C 1
ATOM 694 O O . LYS A 1 90 ? 6.495 57.926 39.685 1.00 32.71 78 LYS A O 1
ATOM 700 N N . VAL A 1 91 ? 7.762 59.782 39.686 1.00 30.53 79 VAL A N 1
ATOM 701 C CA . VAL A 1 91 ? 7.049 60.456 38.611 1.00 29.22 79 VAL A CA 1
ATOM 702 C C . VAL A 1 91 ? 8.089 61.055 37.667 1.00 29.50 79 VAL A C 1
ATOM 703 O O . VAL A 1 91 ? 9.033 61.706 38.127 1.00 31.13 79 VAL A O 1
ATOM 707 N N . ILE A 1 92 ? 7.899 60.852 36.364 1.00 28.35 80 ILE A N 1
ATOM 708 C CA . ILE A 1 92 ? 8.736 61.457 35.332 1.00 28.33 80 ILE A CA 1
ATOM 709 C C . ILE A 1 92 ? 7.892 62.279 34.362 1.00 29.09 80 ILE A C 1
ATOM 710 O O . ILE A 1 92 ? 6.779 61.885 34.009 1.00 31.40 80 ILE A O 1
ATOM 715 N N . SER A 1 93 ? 8.408 63.419 33.919 1.00 28.86 81 SER A N 1
ATOM 716 C CA . SER A 1 93 ? 7.690 64.208 32.926 1.00 27.11 81 SER A CA 1
ATOM 717 C C . SER A 1 93 ? 8.081 63.739 31.542 1.00 27.99 81 SER A C 1
ATOM 718 O O . SER A 1 93 ? 9.166 63.191 31.351 1.00 29.80 81 SER A O 1
ATOM 721 N N . LYS A 1 94 ? 7.192 63.960 30.579 1.00 28.41 82 LYS A N 1
ATOM 722 C CA . LYS A 1 94 ? 7.404 63.565 29.196 1.00 29.49 82 LYS A CA 1
ATOM 723 C C . LYS A 1 94 ? 8.706 64.115 28.591 1.00 30.44 82 LYS A C 1
ATOM 724 O O . LYS A 1 94 ? 9.386 63.372 27.905 1.00 32.15 82 LYS A O 1
ATOM 730 N N . PRO A 1 95 ? 9.044 65.395 28.798 1.00 29.61 83 PRO A N 1
ATOM 731 C CA . PRO A 1 95 ? 10.320 65.918 28.326 1.00 29.03 83 PRO A CA 1
ATOM 732 C C . PRO A 1 95 ? 11.489 65.118 28.864 1.00 31.05 83 PRO A C 1
ATOM 733 O O . PRO A 1 95 ? 12.379 64.782 28.085 1.00 32.89 83 PRO A O 1
ATOM 737 N N . ALA A 1 96 ? 11.471 64.788 30.152 1.00 32.10 84 ALA A N 1
ATOM 738 C CA . ALA A 1 96 ? 12.551 64.018 30.751 1.00 31.70 84 ALA A CA 1
ATOM 739 C C . ALA A 1 96 ? 12.639 62.637 30.112 1.00 31.46 84 ALA A C 1
ATOM 740 O O . ALA A 1 96 ? 13.712 62.226 29.670 1.00 36.10 84 ALA A O 1
ATOM 742 N N . LEU A 1 97 ? 11.518 61.949 30.003 1.00 28.47 85 LEU A N 1
ATOM 743 C CA . LEU A 1 97 ? 11.516 60.615 29.419 1.00 28.83 85 LEU A CA 1
ATOM 744 C C . LEU A 1 97 ? 12.104 60.644 28.005 1.00 28.87 85 LEU A C 1
ATOM 745 O O . LEU A 1 97 ? 12.906 59.783 27.634 1.00 29.18 85 LEU A O 1
ATOM 750 N N . LYS A 1 98 ? 11.708 61.644 27.223 1.00 28.99 86 LYS A N 1
ATOM 751 C CA . LYS A 1 98 ? 12.114 61.755 25.822 1.00 30.43 86 LYS A CA 1
ATOM 752 C C . LYS A 1 98 ? 13.623 61.903 25.757 1.00 32.68 86 LYS A C 1
ATOM 753 O O . LYS A 1 98 ? 14.279 61.309 24.889 1.00 34.22 86 LYS A O 1
ATOM 759 N N . LEU A 1 99 ? 14.156 62.689 26.702 1.00 33.36 87 LEU A N 1
ATOM 760 C CA . LEU A 1 99 ? 15.570 63.033 26.761 1.00 33.18 87 LEU A CA 1
ATOM 761 C C . LEU A 1 99 ? 16.407 61.822 27.098 1.00 34.36 87 LEU A C 1
ATOM 762 O O . LEU A 1 99 ? 17.411 61.548 26.432 1.00 36.25 87 LEU A O 1
ATOM 775 N N . ASN A 1 101 ? 15.642 58.687 26.762 1.00 27.95 89 ASN A N 1
ATOM 776 C CA . ASN A 1 101 ? 15.687 57.795 25.622 1.00 29.13 89 ASN A CA 1
ATOM 777 C C . ASN A 1 101 ? 16.672 58.237 24.557 1.00 28.64 89 ASN A C 1
ATOM 778 O O . ASN A 1 101 ? 17.372 57.413 24.006 1.00 28.93 89 ASN A O 1
ATOM 783 N N . GLU A 1 102 ? 16.748 59.537 24.274 1.00 27.58 90 GLU A N 1
ATOM 784 C CA . GLU A 1 102 ? 17.673 60.014 23.258 1.00 24.28 90 GLU A CA 1
ATOM 785 C C . GLU A 1 102 ? 19.104 59.618 23.672 1.00 25.49 90 GLU A C 1
ATOM 786 O O . GLU A 1 102 ? 19.976 59.338 22.815 1.00 23.93 90 GLU A O 1
ATOM 792 N N . TYR A 1 103 ? 19.331 59.583 24.989 1.00 23.56 91 TYR A N 1
ATOM 793 C CA . TYR A 1 103 ? 20.664 59.409 25.498 1.00 24.84 91 TYR A CA 1
ATOM 794 C C . TYR A 1 103 ? 20.949 57.977 25.881 1.00 26.67 91 TYR A C 1
ATOM 795 O O . TYR A 1 103 ? 22.012 57.691 26.405 1.00 31.25 91 TYR A O 1
ATOM 804 N N . GLY A 1 104 ? 20.008 57.073 25.619 1.00 25.12 92 GLY A N 1
ATOM 805 C CA . GLY A 1 104 ? 20.164 55.678 25.974 1.00 23.45 92 GLY A CA 1
ATOM 806 C C . GLY A 1 104 ? 20.474 55.440 27.441 1.00 25.83 92 GLY A C 1
ATOM 807 O O . GLY A 1 104 ? 21.224 54.534 27.763 1.00 30.11 92 GLY A O 1
ATOM 808 N N . GLN A 1 105 ? 19.952 56.275 28.337 1.00 26.26 93 GLN A N 1
ATOM 809 C CA . GLN A 1 105 ? 20.107 56.076 29.777 1.00 25.30 93 GLN A CA 1
ATOM 810 C C . GLN A 1 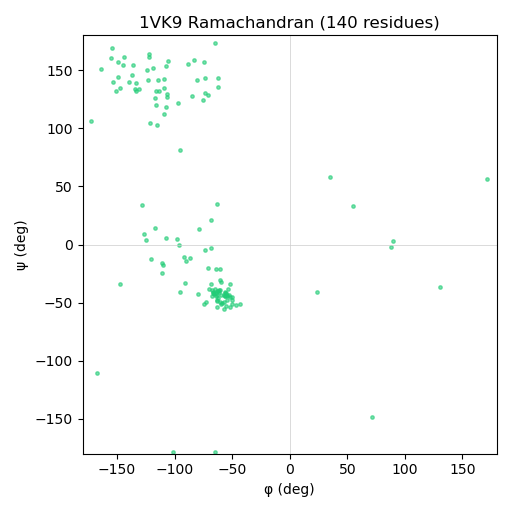105 ? 19.076 55.045 30.237 1.00 28.37 93 GLN A C 1
ATOM 811 O O . GLN A 1 105 ? 17.950 55.029 29.745 1.00 31.40 93 GLN A O 1
ATOM 817 N N . SER A 1 106 ? 19.457 54.175 31.166 1.00 31.02 94 SER A N 1
ATOM 818 C CA . SER A 1 106 ? 18.534 53.170 31.688 1.00 28.47 94 SER A CA 1
ATOM 819 C C . SER A 1 106 ? 17.714 53.781 32.804 1.00 29.23 94 SER A C 1
ATOM 820 O O . SER A 1 106 ? 18.258 54.380 33.733 1.00 29.33 94 SER A O 1
ATOM 823 N N . PHE A 1 107 ? 16.398 53.665 32.705 1.00 29.72 95 PHE A N 1
ATOM 824 C CA . PHE A 1 107 ? 15.555 54.315 33.701 1.00 30.68 95 PHE A CA 1
ATOM 825 C C . PHE A 1 107 ? 14.198 53.610 33.798 1.00 29.54 95 PHE A C 1
ATOM 826 O O . PHE A 1 107 ? 13.828 52.881 32.903 1.00 30.17 95 PHE A O 1
ATOM 834 N N . SER A 1 108 ? 13.485 53.817 34.897 1.00 27.39 96 SER A N 1
ATOM 835 C CA . SER A 1 108 ? 12.166 53.239 35.072 1.00 26.98 96 SER A CA 1
ATOM 836 C C . SER A 1 108 ? 11.342 54.267 35.813 1.00 27.07 96 SER A C 1
ATOM 837 O O . SER A 1 108 ? 11.920 55.173 36.417 1.00 27.38 96 SER A O 1
ATOM 840 N N . TYR A 1 109 ? 10.011 54.142 35.760 1.00 25.96 97 TYR A N 1
ATOM 841 C CA . TYR A 1 109 ? 9.135 55.130 36.384 1.00 27.47 97 TYR A CA 1
ATOM 842 C C . TYR A 1 109 ? 7.818 54.544 36.883 1.00 30.07 97 TYR A C 1
ATOM 843 O O . TYR A 1 109 ? 7.399 53.491 36.431 1.00 33.75 97 TYR A O 1
ATOM 852 N N . ASP A 1 110 ? 7.173 55.206 37.837 1.00 29.36 98 ASP A N 1
ATOM 853 C CA . ASP A 1 110 ? 5.891 54.715 38.330 1.00 28.18 98 ASP A CA 1
ATOM 854 C C . ASP A 1 110 ? 4.740 55.410 37.601 1.00 29.45 98 ASP A C 1
ATOM 855 O O . ASP A 1 110 ? 3.775 54.763 37.235 1.00 31.32 98 ASP A O 1
ATOM 860 N N . GLU A 1 111 ? 4.863 56.715 37.365 1.00 29.14 99 GLU A N 1
ATOM 861 C CA . GLU A 1 111 ? 3.836 57.519 36.708 1.00 27.47 99 GLU A CA 1
ATOM 862 C C . GLU A 1 111 ? 4.547 58.422 35.712 1.00 27.14 99 GLU A C 1
ATOM 863 O O . GLU A 1 111 ? 5.672 58.849 35.966 1.00 26.31 99 GLU A O 1
ATOM 869 N N . LYS A 1 112 ? 3.899 58.703 34.581 1.00 27.97 100 LYS A N 1
ATOM 870 C CA . LYS A 1 112 ? 4.427 59.630 33.563 1.00 28.18 100 LYS A CA 1
ATOM 871 C C . LYS A 1 112 ? 3.465 60.805 33.536 1.00 27.25 100 LYS A C 1
ATOM 872 O O . LYS A 1 112 ? 2.283 60.607 33.718 1.00 29.07 100 LYS A O 1
ATOM 878 N N . ILE A 1 113 ? 3.955 62.032 33.389 1.00 26.94 101 ILE A N 1
ATOM 879 C CA . ILE A 1 113 ? 3.069 63.207 33.278 1.00 26.10 101 ILE A CA 1
ATOM 880 C C . ILE A 1 113 ? 3.552 64.148 32.158 1.00 27.69 101 ILE A C 1
ATOM 881 O O . ILE A 1 113 ? 4.724 64.126 31.837 1.00 30.18 101 ILE A O 1
ATOM 886 N N . PRO A 1 114 ? 2.685 64.955 31.545 1.00 29.24 102 PRO A N 1
ATOM 887 C CA . PRO A 1 114 ? 3.113 65.875 30.459 1.00 30.22 102 PRO A CA 1
ATOM 888 C C . PRO A 1 114 ? 4.291 66.810 30.779 1.00 30.11 102 PRO A C 1
ATOM 889 O O . PRO A 1 114 ? 5.168 66.978 29.919 1.00 31.16 102 PRO A O 1
ATOM 893 N N . PHE A 1 115 ? 4.281 67.405 31.976 1.00 29.91 103 PHE A N 1
ATOM 894 C CA . PHE A 1 115 ? 5.352 68.278 32.484 1.00 29.10 103 PHE A CA 1
ATOM 895 C C . PHE A 1 115 ? 5.228 68.478 34.011 1.00 29.61 103 PHE A C 1
ATOM 896 O O . PHE A 1 115 ? 4.129 68.435 34.562 1.00 30.27 103 PHE A O 1
ATOM 904 N N . VAL A 1 116 ? 6.362 68.702 34.668 1.00 30.24 104 VAL A N 1
ATOM 905 C CA . VAL A 1 116 ? 6.427 68.919 36.103 1.00 31.88 104 VAL A CA 1
ATOM 906 C C . VAL A 1 116 ? 5.650 70.172 36.451 1.00 34.33 104 VAL A C 1
ATOM 907 O O . VAL A 1 116 ? 5.651 71.131 35.691 1.00 35.65 104 VAL A O 1
ATOM 911 N N . LEU A 1 117 ? 4.976 70.162 37.596 1.00 36.00 105 LEU A N 1
ATOM 912 C CA . LEU A 1 117 ? 4.087 71.265 37.948 1.00 36.36 105 LEU A CA 1
ATOM 913 C C . LEU A 1 117 ? 4.628 72.172 39.054 1.00 37.00 105 LEU A C 1
ATOM 914 O O . LEU A 1 117 ? 5.433 71.755 39.889 1.00 34.79 105 LEU A O 1
ATOM 919 N N . GLY A 1 118 ? 4.173 73.420 39.032 1.00 40.39 106 GLY A N 1
ATOM 920 C CA . GLY A 1 118 ? 4.498 74.403 40.055 1.00 46.02 106 GLY A CA 1
ATOM 921 C C . GLY A 1 118 ? 3.970 74.091 41.452 1.00 48.50 106 GLY A C 1
ATOM 922 O O . GLY A 1 118 ? 3.338 73.047 41.696 1.00 48.32 106 GLY A O 1
ATOM 923 N N . LYS A 1 119 ? 4.246 75.002 42.382 1.00 50.31 107 LYS A N 1
ATOM 924 C CA . LYS A 1 119 ? 3.822 74.819 43.763 1.00 51.84 107 LYS A CA 1
ATOM 925 C C . LYS A 1 119 ? 2.302 74.513 43.796 1.00 52.68 107 LYS A C 1
ATOM 926 O O . LYS A 1 119 ? 1.876 73.555 44.468 1.00 51.92 107 LYS A O 1
ATOM 928 N N . ASP A 1 120 ? 1.512 75.279 43.023 1.00 52.17 108 ASP A N 1
ATOM 929 C CA . ASP A 1 120 ? 0.040 75.103 42.951 1.00 51.09 108 ASP A CA 1
ATOM 930 C C . ASP A 1 120 ? -0.489 73.732 42.455 1.00 49.22 108 ASP A C 1
ATOM 931 O O . ASP A 1 120 ? -1.463 73.205 43.005 1.00 48.58 108 ASP A O 1
ATOM 936 N N . GLY A 1 121 ? 0.166 73.151 41.449 1.00 46.41 109 GLY A N 1
ATOM 937 C CA . GLY A 1 121 ? -0.318 71.928 40.838 1.00 41.28 109 GLY A CA 1
ATOM 938 C C . GLY A 1 121 ? -1.254 72.269 39.691 1.00 38.65 109 GLY A C 1
ATOM 939 O O . GLY A 1 121 ? -1.818 71.380 39.064 1.00 37.37 109 GLY A O 1
ATOM 940 N N . LYS A 1 122 ? -1.409 73.560 39.413 1.00 36.46 110 LYS A N 1
ATOM 941 C CA . LYS A 1 122 ? -2.246 74.025 38.316 1.00 34.53 110 LYS A CA 1
ATOM 942 C C . LYS A 1 122 ? -1.456 74.590 37.092 1.00 34.34 110 LYS A C 1
ATOM 943 O O . LYS A 1 122 ? -2.052 75.088 36.141 1.00 34.49 110 LYS A O 1
ATOM 945 N N . SER A 1 123 ? -0.127 74.492 37.091 1.00 34.30 111 SER A N 1
ATOM 946 C CA . SER A 1 123 ? 0.682 75.081 36.013 1.00 36.10 111 SER A CA 1
ATOM 947 C C . SER A 1 123 ? 2.114 74.583 36.060 1.00 36.82 111 SER A C 1
ATOM 948 O O . SER A 1 123 ? 2.499 73.925 37.022 1.00 38.82 111 SER A O 1
ATOM 959 N N . CYS A 1 125 ? 6.146 74.039 36.425 1.00 35.12 113 CYS A N 1
ATOM 960 C CA . CYS A 1 125 ? 7.252 74.473 37.302 1.00 35.04 113 CYS A CA 1
ATOM 961 C C . CYS A 1 125 ? 8.089 75.485 36.547 1.00 37.94 113 CYS A C 1
ATOM 962 O O . CYS A 1 125 ? 8.444 75.212 35.402 1.00 40.37 113 CYS A O 1
ATOM 965 N N . PRO A 1 126 ? 8.389 76.650 37.139 1.00 40.49 114 PRO A N 1
ATOM 966 C CA . PRO A 1 126 ? 9.235 77.668 36.473 1.00 40.50 114 PRO A CA 1
ATOM 967 C C . PRO A 1 126 ? 10.590 77.136 35.933 1.00 39.38 114 PRO A C 1
ATOM 968 O O . PRO A 1 126 ? 11.027 77.629 34.882 1.00 39.30 114 PRO A O 1
ATOM 972 N N . PHE A 1 127 ? 11.217 76.162 36.607 1.00 36.83 115 PHE A N 1
ATOM 973 C CA . PHE A 1 127 ? 12.433 75.529 36.085 1.00 36.92 115 PHE A CA 1
ATOM 974 C C . PHE A 1 127 ? 12.168 74.653 34.862 1.00 37.66 115 PHE A C 1
ATOM 975 O O . PHE A 1 127 ? 12.962 74.629 33.930 1.00 39.59 115 PHE A O 1
ATOM 983 N N . GLU A 1 128 ? 11.052 73.936 34.854 1.00 37.30 116 GLU A N 1
ATOM 984 C CA . GLU A 1 128 ? 10.695 73.128 33.698 1.00 35.86 116 GLU A CA 1
ATOM 985 C C . GLU A 1 128 ? 10.404 74.030 32.476 1.00 34.38 116 GLU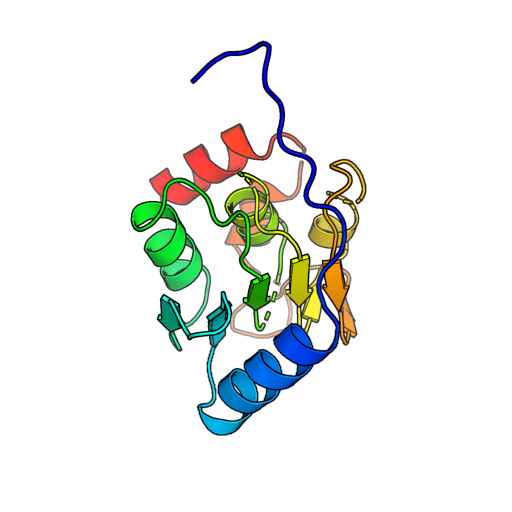 A C 1
ATOM 986 O O . GLU A 1 128 ? 10.837 73.702 31.353 1.00 32.86 116 GLU A O 1
ATOM 992 N N . LYS A 1 129 ? 9.697 75.149 32.693 1.00 32.80 117 LYS A N 1
ATOM 993 C CA . LYS A 1 129 ? 9.388 76.078 31.605 1.00 34.03 117 LYS A CA 1
ATOM 994 C C . LYS A 1 129 ? 10.678 76.670 31.072 1.00 36.90 117 LYS A C 1
ATOM 995 O O . LYS A 1 129 ? 10.865 76.759 29.848 1.00 40.78 117 LYS A O 1
ATOM 1001 N N . LEU A 1 130 ? 11.570 77.065 31.981 1.00 34.96 118 LEU A N 1
ATOM 1002 C CA . LEU A 1 130 ? 12.870 77.595 31.599 1.00 33.38 118 LEU A CA 1
ATOM 1003 C C . LEU A 1 130 ? 13.600 76.683 30.593 1.00 34.22 118 LEU A C 1
ATOM 1004 O O . LEU A 1 130 ? 14.041 77.140 29.534 1.00 36.72 118 LEU A O 1
ATOM 1009 N N . VAL A 1 131 ? 13.699 75.393 30.906 1.00 32.03 119 VAL A N 1
ATOM 1010 C CA . VAL A 1 131 ? 14.528 74.490 30.115 1.00 29.97 119 VAL A CA 1
ATOM 1011 C C . VAL A 1 131 ? 13.748 73.725 29.056 1.00 33.61 119 VAL A C 1
ATOM 1012 O O . VAL A 1 131 ? 14.344 72.922 28.313 1.00 34.06 119 VAL A O 1
ATOM 1016 N N . LEU A 1 132 ? 12.431 73.967 28.983 1.00 35.76 120 LEU A N 1
ATOM 1017 C CA . LEU A 1 132 ? 11.529 73.165 28.132 1.00 36.32 120 LEU A CA 1
ATOM 1018 C C . LEU A 1 132 ? 11.921 73.144 26.655 1.00 35.56 120 LEU A C 1
ATOM 1019 O O . LEU A 1 132 ? 11.984 72.075 26.073 1.00 35.17 120 LEU A O 1
ATOM 1024 N N . GLU A 1 133 ? 12.176 74.304 26.049 1.00 36.06 121 GLU A N 1
ATOM 1025 C CA . GLU A 1 133 ? 12.555 74.292 24.637 1.00 39.40 121 GLU A CA 1
ATOM 1026 C C . GLU A 1 133 ? 14.125 74.305 24.394 1.00 38.76 121 GLU A C 1
ATOM 1027 O O . GLU A 1 133 ? 14.614 74.627 23.313 1.00 40.43 121 GLU A O 1
ATOM 1041 N N . ASP A 1 135 ? 17.736 72.067 24.197 1.00 34.17 123 ASP A N 1
ATOM 1042 C CA . ASP A 1 135 ? 18.046 70.693 23.771 1.00 33.17 123 ASP A CA 1
ATOM 1043 C C . ASP A 1 135 ? 19.172 70.031 24.495 1.00 32.45 123 ASP A C 1
ATOM 1044 O O . ASP A 1 135 ? 19.119 68.811 24.663 1.00 39.50 123 ASP A O 1
ATOM 1049 N N . ASP A 1 136 ? 20.193 70.793 24.888 1.00 29.13 124 ASP A N 1
ATOM 1050 C CA . ASP A 1 136 ? 21.445 70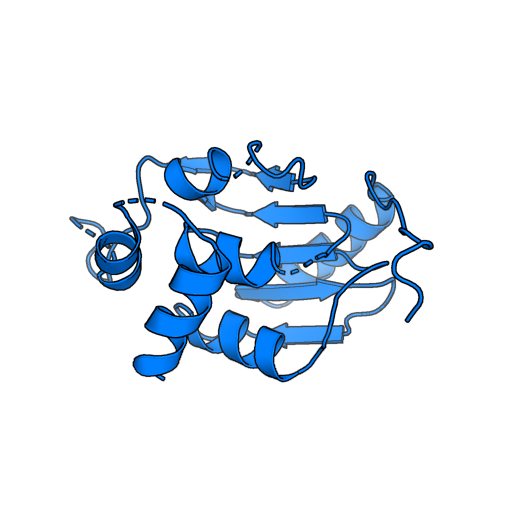.209 25.372 1.00 28.10 124 ASP A CA 1
ATOM 1051 C C . ASP A 1 136 ? 21.557 70.125 26.888 1.00 30.81 124 ASP A C 1
ATOM 1052 O O . ASP A 1 136 ? 21.497 71.144 27.585 1.00 31.60 124 ASP A O 1
ATOM 1057 N N . PRO A 1 137 ? 21.744 68.912 27.414 1.00 31.63 125 PRO A N 1
ATOM 1058 C CA . PRO A 1 137 ? 21.830 68.729 28.876 1.00 31.56 125 PRO A CA 1
ATOM 1059 C C . PRO A 1 137 ? 22.928 69.623 29.507 1.00 33.58 125 PRO A C 1
ATOM 1060 O O . PRO A 1 137 ? 22.664 70.204 30.549 1.00 33.97 125 PRO A O 1
ATOM 1064 N N . GLU A 1 138 ? 24.108 69.745 28.881 1.00 33.18 126 GLU A N 1
ATOM 1065 C CA . GLU A 1 138 ? 25.153 70.606 29.419 1.00 32.09 126 GLU A CA 1
ATOM 1066 C C . GLU A 1 138 ? 24.712 72.077 29.447 1.00 29.71 126 GLU A C 1
ATOM 1067 O O . GLU A 1 138 ? 24.932 72.740 30.435 1.00 30.55 126 GLU A O 1
ATOM 1070 N N . GLU A 1 139 ? 24.069 72.582 28.394 1.00 29.00 127 GLU A N 1
ATOM 1071 C CA . GLU A 1 139 ? 23.560 73.957 28.403 1.00 29.66 127 GLU A CA 1
ATOM 1072 C C . GLU A 1 139 ? 22.521 74.108 29.526 1.00 30.64 127 GLU A C 1
ATOM 1073 O O . GLU A 1 139 ? 22.496 75.120 30.219 1.00 33.65 127 GLU A O 1
ATOM 1076 N N . ILE A 1 140 ? 21.689 73.092 29.724 1.00 29.09 128 ILE A N 1
ATOM 1077 C CA . ILE A 1 140 ? 20.671 73.113 30.769 1.00 26.65 128 ILE A CA 1
ATOM 1078 C C . ILE A 1 140 ? 21.231 73.196 32.199 1.00 27.76 128 ILE A C 1
ATOM 1079 O O . ILE A 1 140 ? 20.838 74.074 32.963 1.00 29.19 128 ILE A O 1
ATOM 1084 N N . ILE A 1 141 ? 22.131 72.282 32.552 1.00 27.65 129 ILE A N 1
ATOM 1085 C CA . ILE A 1 141 ? 22.919 72.329 33.783 1.00 26.85 129 ILE A CA 1
ATOM 1086 C C . ILE A 1 141 ? 23.526 73.750 34.010 1.00 30.61 129 ILE A C 1
ATOM 1087 O O . ILE A 1 141 ? 23.380 74.351 35.072 1.00 33.21 129 ILE A O 1
ATOM 1092 N N . ARG A 1 142 ? 24.213 74.283 33.013 1.00 31.11 130 ARG A N 1
ATOM 1093 C CA . ARG A 1 142 ? 24.786 75.609 33.132 1.00 32.17 130 ARG A CA 1
ATOM 1094 C C . ARG A 1 142 ? 23.691 76.654 33.506 1.00 31.65 130 ARG A C 1
ATOM 1095 O O . ARG A 1 142 ? 23.837 77.365 34.492 1.00 34.02 130 ARG A O 1
ATOM 1103 N N . ILE A 1 143 ? 22.589 76.731 32.766 1.00 31.25 131 ILE A N 1
ATOM 1104 C CA . ILE A 1 143 ? 21.581 77.741 33.073 1.00 30.55 131 ILE A CA 1
ATOM 1105 C C . ILE A 1 143 ? 20.927 77.507 34.434 1.00 31.95 131 ILE A C 1
ATOM 1106 O O . ILE A 1 143 ? 20.663 78.473 35.155 1.00 33.79 131 ILE A O 1
ATOM 1111 N N . VAL A 1 144 ? 20.678 76.253 34.808 1.00 30.79 132 VAL A N 1
ATOM 1112 C CA . VAL A 1 144 ? 20.065 76.011 36.115 1.00 31.18 132 VAL A CA 1
ATOM 1113 C C . VAL A 1 144 ? 20.995 76.464 37.242 1.00 33.35 132 VAL A C 1
ATOM 1114 O O . VAL A 1 144 ? 20.549 77.094 38.208 1.00 33.93 132 VAL A O 1
ATOM 1118 N N . LEU A 1 145 ? 22.285 76.177 37.106 1.00 33.10 133 LEU A N 1
ATOM 1119 C CA . LEU A 1 145 ? 23.246 76.582 38.125 1.00 33.52 133 LEU A CA 1
ATOM 1120 C C . LEU A 1 145 ? 23.301 78.092 38.306 1.00 34.87 133 LEU A C 1
ATOM 1121 O O . LEU A 1 145 ? 23.557 78.585 39.410 1.00 36.24 133 LEU A O 1
ATOM 1126 N N . SER A 1 146 ? 23.031 78.826 37.236 1.00 35.27 134 SER A N 1
ATOM 1127 C CA . SER A 1 146 ? 23.073 80.271 37.309 1.00 38.25 134 SER A CA 1
ATOM 1128 C C . SER A 1 146 ? 21.801 80.833 37.967 1.00 41.21 134 SER A C 1
ATOM 1129 O O . SER A 1 146 ? 21.533 82.034 37.898 1.00 43.61 134 SER A O 1
ATOM 1132 N N . LYS A 1 147 ? 21.014 79.961 38.598 1.00 42.22 135 LYS A N 1
ATOM 1133 C CA . LYS A 1 147 ? 19.916 80.397 39.458 1.00 41.19 135 LYS A CA 1
ATOM 1134 C C . LYS A 1 147 ? 20.262 80.057 40.907 1.00 43.83 135 LYS A C 1
ATOM 1135 O O . LYS A 1 147 ? 19.776 80.698 41.823 1.00 45.83 135 LYS A O 1
ATOM 1141 N N . PHE A 1 148 ? 21.117 79.059 41.112 1.00 47.23 136 PHE A N 1
ATOM 1142 C CA . PHE A 1 148 ? 21.661 78.745 42.441 1.00 49.66 136 PHE A CA 1
ATOM 1143 C C . PHE A 1 148 ? 23.087 79.281 42.553 1.00 50.32 136 PHE A C 1
ATOM 1144 O O . PHE A 1 148 ? 23.336 80.271 43.240 1.00 52.68 136 PHE A O 1
#

Radius of gyration: 14.61 Å; Cα contacts (8 Å, |Δi|>4): 225; chains: 1; bounding box: 44×37×32 Å

Secondary structure (DS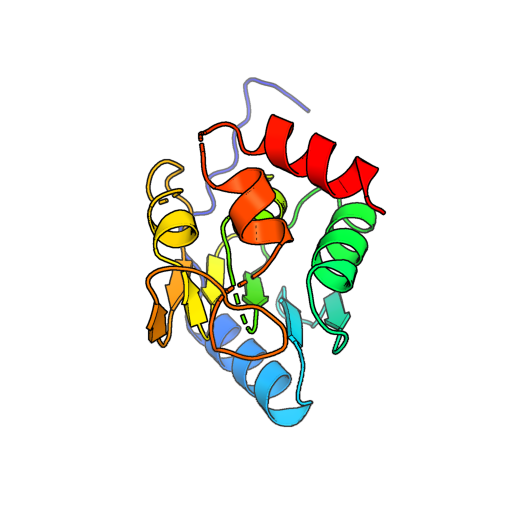SP, 8-state):
--TT---------HHHHHHHHHHHHHTT-SEEEESSSEEEEE--STTHHHHHHHHH-S--TT-EEEE---HHHHHHHH---SEEEEEEEEHHHHH--TT---EEEEEEESS---SSS---HHHHHHH---HHHHHHHHHTT-

Solvent-accessible surface area: 8660 Å² total